Protein AF-A0AAN7K5N4-F1 (afdb_monomer_lite)

Foldseek 3Di:
DVVVVVVCVVVVVVVVVCVVPPDDDPDDLVPLCVLVVVVVVLVVVLVVLV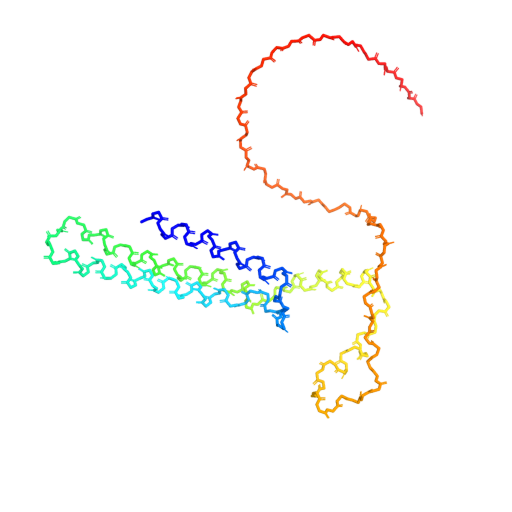VVVVVVVVVPPVVCVVVSVVVNVVSVVVNVVCCVPPVCVSPPDDVVVVVVVVVVVCVVCVPDPVVVVVVQPPPDPVPPPPPDDPPPDPPPPPDDDPDDDDPDPDDDDDDDDDDDDDDDDDDDDDDDDDD

InterPro domains:
  IPR003864 CSC1/OSCA1-like, 7TM region [PF02714] (18-56)
  IPR045122 Calcium permeable stress-gated cation channel 1-like [PTHR13018] (18-133)

Secondary structure (DSSP, 8-state):
-HHHHHHHHHHHHHHHHHHHHT---S---TTTTHHHHHHHHHHHHHHHHHHHHHHHHTTT-TTSHHHHHHHHHHHHHHHHHHHHHHHHHHHS--HHHHHHHHHHHHHH-TT--HHHHHHHTTS-GGG--TT------------------------------------------------

Organism: NCBI:txid236973

Sequence (179 aa):
MLLSRTFYDSCSFLLILQIINVYNQEYESAAAFWPDVHARIITALIVSQLLLMGLLSTKEAAQSTPLLITLPILTIWFHLFCKGRYEPAFRRYPLQEAAMKDTLERAREPNLNMKGFLQSAYIHPAFKDEGESEDPAPEESEKSPDLVPTKRHTWKTTPLNSKHSSSFSSSKPLVSQGR

pLDDT: mean 72.47, std 20.83, range [28.16, 94.25]

Radius of gyration: 28.9 Å; chains: 1; bounding box: 61×73×61 Å

Structure (mmCIF, N/CA/C/O backbone):
data_AF-A0AAN7K5N4-F1
#
_entry.id   AF-A0AAN7K5N4-F1
#
loop_
_atom_site.group_PDB
_atom_site.id
_atom_site.type_symbol
_atom_site.label_atom_id
_atom_site.label_alt_id
_atom_site.label_comp_id
_atom_site.label_asym_id
_atom_site.label_entity_id
_atom_site.label_seq_id
_atom_site.pdbx_PDB_ins_code
_atom_site.Cartn_x
_atom_site.Cartn_y
_atom_site.Cartn_z
_atom_site.occupancy
_atom_site.B_iso_or_equiv
_atom_site.auth_seq_id
_atom_site.auth_comp_id
_atom_site.auth_asym_id
_atom_site.auth_atom_id
_atom_site.pdbx_PDB_model_num
ATOM 1 N N . MET A 1 1 ? 4.234 -0.516 29.913 1.00 72.94 1 MET A N 1
ATOM 2 C CA . MET A 1 1 ? 4.451 0.554 28.910 1.00 72.94 1 MET A CA 1
ATOM 3 C C . MET A 1 1 ? 5.932 0.778 28.597 1.00 72.94 1 MET A C 1
ATOM 5 O O . MET A 1 1 ? 6.277 0.832 27.427 1.00 72.94 1 MET A O 1
ATOM 9 N N . LEU A 1 2 ? 6.822 0.855 29.599 1.00 83.75 2 LEU A N 1
ATOM 10 C CA . LEU A 1 2 ? 8.272 0.973 29.357 1.00 83.75 2 LEU A CA 1
ATOM 11 C C . LEU A 1 2 ? 8.863 -0.276 28.683 1.00 83.75 2 LEU A C 1
ATOM 13 O O . LEU A 1 2 ? 9.592 -0.147 27.712 1.00 83.75 2 LEU A O 1
ATOM 17 N N . LEU A 1 3 ? 8.451 -1.467 29.127 1.00 89.56 3 LEU A N 1
ATOM 18 C CA . LEU A 1 3 ? 8.984 -2.746 28.643 1.00 89.56 3 LEU A CA 1
ATOM 19 C C . LEU A 1 3 ? 8.676 -3.020 27.159 1.00 89.56 3 LEU A C 1
ATOM 21 O O . LEU A 1 3 ? 9.522 -3.518 26.428 1.00 89.56 3 LEU A O 1
ATOM 25 N N . SER A 1 4 ? 7.483 -2.634 26.691 1.00 88.50 4 SER A N 1
ATOM 26 C CA . SER A 1 4 ? 7.126 -2.721 25.272 1.00 88.50 4 SER A CA 1
ATOM 27 C C . SER A 1 4 ? 7.946 -1.746 24.434 1.00 88.50 4 SER A C 1
ATOM 29 O O . SER A 1 4 ? 8.432 -2.113 23.373 1.00 88.50 4 SER A O 1
ATOM 31 N N . ARG A 1 5 ? 8.138 -0.513 24.917 1.00 90.62 5 ARG A N 1
ATOM 32 C CA . ARG A 1 5 ? 8.886 0.512 24.185 1.00 90.62 5 ARG A CA 1
ATOM 33 C C . ARG A 1 5 ? 10.359 0.134 24.031 1.00 90.62 5 ARG A C 1
ATOM 35 O O . ARG A 1 5 ? 10.858 0.139 22.916 1.00 90.62 5 ARG A O 1
ATOM 42 N N . THR A 1 6 ? 11.005 -0.294 25.115 1.00 92.88 6 THR A N 1
ATOM 43 C CA . THR A 1 6 ? 12.397 -0.761 25.065 1.00 92.88 6 THR A CA 1
ATOM 44 C C . THR A 1 6 ? 12.555 -1.979 24.162 1.00 92.88 6 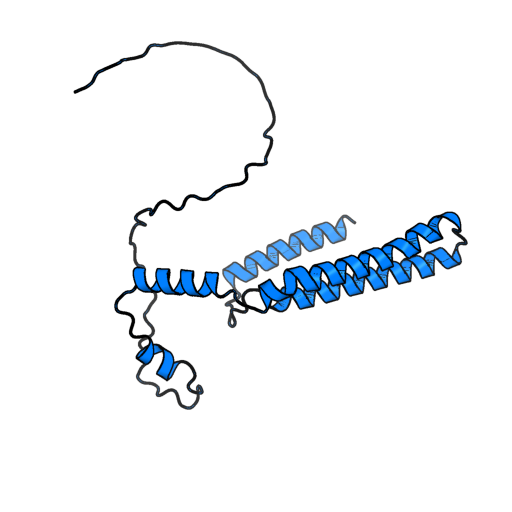THR A C 1
ATOM 46 O O . THR A 1 6 ? 13.529 -2.062 23.428 1.00 92.88 6 THR A O 1
ATOM 49 N N . PHE A 1 7 ? 11.585 -2.900 24.163 1.00 93.75 7 PHE A N 1
ATOM 50 C CA . PHE A 1 7 ? 11.617 -4.066 23.281 1.00 93.75 7 PHE A CA 1
ATOM 51 C C . PHE A 1 7 ? 11.555 -3.680 21.795 1.00 93.75 7 PHE A C 1
ATOM 53 O O . PHE A 1 7 ? 12.360 -4.177 21.011 1.00 93.75 7 PHE A O 1
ATOM 60 N N . TYR A 1 8 ? 10.649 -2.776 21.405 1.00 92.56 8 TYR A N 1
ATOM 61 C CA . TYR A 1 8 ? 10.569 -2.302 20.018 1.00 92.56 8 TYR A CA 1
ATOM 62 C C . TYR A 1 8 ? 11.814 -1.524 19.598 1.00 92.56 8 TYR A C 1
ATOM 64 O O . TYR A 1 8 ? 12.297 -1.733 18.489 1.00 92.56 8 TYR A O 1
ATOM 72 N N . ASP A 1 9 ? 12.356 -0.680 20.478 1.00 91.38 9 ASP A N 1
ATOM 73 C CA . ASP A 1 9 ? 13.570 0.088 20.189 1.00 91.38 9 ASP A CA 1
ATOM 74 C C . ASP A 1 9 ? 14.768 -0.854 19.966 1.00 91.38 9 ASP A C 1
ATOM 76 O O . ASP A 1 9 ? 15.491 -0.722 18.976 1.00 91.38 9 ASP A O 1
ATOM 80 N N . SER A 1 10 ? 14.935 -1.866 20.826 1.00 92.69 10 SER A N 1
ATOM 81 C CA . SER A 1 10 ? 15.975 -2.887 20.658 1.00 92.69 10 SER A CA 1
ATOM 82 C C . SER A 1 10 ? 15.762 -3.736 19.404 1.00 92.69 10 SER A C 1
ATOM 84 O O . SER A 1 10 ? 16.704 -3.950 18.647 1.00 92.69 10 SER A O 1
ATOM 86 N N . CYS A 1 11 ? 14.537 -4.202 19.147 1.00 93.00 11 CYS A N 1
ATOM 87 C CA . CYS A 1 11 ? 14.228 -5.018 17.973 1.00 93.00 11 CYS A CA 1
ATOM 88 C C . CYS A 1 11 ? 14.450 -4.237 16.670 1.00 93.00 11 CYS A C 1
ATOM 90 O O . CYS A 1 11 ? 15.097 -4.747 15.763 1.00 93.00 11 CYS A O 1
ATOM 92 N N . SER A 1 12 ? 13.993 -2.984 16.604 1.00 92.56 12 SER A N 1
ATOM 93 C CA . SER A 1 12 ? 14.206 -2.095 15.459 1.00 92.56 12 SER A CA 1
ATOM 94 C C . SER A 1 12 ? 15.694 -1.924 15.152 1.00 92.56 12 SER A C 1
ATOM 96 O O . SER A 1 12 ? 16.118 -2.107 14.012 1.00 92.56 12 SER A O 1
ATOM 98 N N . PHE A 1 13 ? 16.509 -1.664 16.179 1.00 93.75 13 PHE A N 1
ATOM 99 C CA . PHE A 1 13 ? 17.956 -1.541 16.020 1.00 93.75 13 PHE A CA 1
ATOM 100 C C . PHE A 1 13 ? 18.594 -2.829 15.482 1.00 93.75 13 PHE A C 1
ATOM 102 O O . PHE A 1 13 ? 19.356 -2.780 14.517 1.00 93.75 13 PHE A O 1
ATOM 109 N N . LEU A 1 14 ? 18.247 -3.986 16.056 1.00 94.25 14 LEU A N 1
ATOM 110 C CA . LEU A 1 14 ? 18.764 -5.278 15.596 1.00 94.25 14 LEU A CA 1
ATOM 111 C C . LEU A 1 14 ? 18.356 -5.581 14.149 1.00 94.25 14 LEU A C 1
ATOM 113 O O . LEU A 1 14 ? 19.193 -6.020 13.363 1.00 94.25 14 LEU A O 1
ATOM 117 N N . LEU A 1 15 ? 17.102 -5.307 13.779 1.00 92.31 15 LEU A N 1
ATOM 118 C CA . LEU A 1 15 ? 16.608 -5.520 12.419 1.00 92.31 15 LEU A CA 1
ATOM 119 C C . LEU A 1 15 ? 17.355 -4.651 11.406 1.00 92.31 15 LEU A C 1
ATOM 121 O O . LEU A 1 15 ? 17.751 -5.155 10.362 1.00 92.31 15 LEU A O 1
ATOM 125 N N . ILE A 1 16 ? 17.601 -3.376 11.718 1.00 93.50 16 ILE A N 1
ATOM 126 C CA . ILE A 1 16 ? 18.349 -2.477 10.827 1.00 93.50 16 ILE A CA 1
ATOM 127 C C . ILE A 1 16 ? 19.780 -2.987 10.620 1.00 93.50 16 ILE A C 1
ATOM 129 O O . ILE A 1 16 ? 20.249 -3.039 9.484 1.00 93.50 16 ILE A O 1
ATOM 133 N N . LEU A 1 17 ? 20.459 -3.415 11.689 1.00 93.94 17 LEU A N 1
ATOM 134 C CA . LEU A 1 17 ? 21.806 -3.982 11.574 1.00 93.94 17 LEU A CA 1
ATOM 135 C C . LEU A 1 17 ? 21.820 -5.268 10.740 1.00 93.94 17 LEU A C 1
ATOM 137 O O . LEU A 1 17 ? 22.718 -5.470 9.926 1.00 93.94 17 LEU A O 1
ATOM 141 N N . GLN A 1 18 ? 20.813 -6.121 10.919 1.00 91.94 18 GLN A N 1
ATOM 142 C CA . GLN A 1 18 ? 20.678 -7.370 10.180 1.00 91.94 18 GLN A CA 1
ATOM 143 C C . GLN A 1 18 ? 20.395 -7.130 8.688 1.00 91.94 18 GLN A C 1
ATOM 145 O O . GLN A 1 18 ? 20.963 -7.827 7.848 1.00 91.94 18 GLN A O 1
ATOM 150 N N . ILE A 1 19 ? 19.567 -6.135 8.359 1.00 90.62 19 ILE A N 1
ATOM 151 C CA . ILE A 1 19 ? 19.267 -5.735 6.976 1.00 90.62 19 ILE A CA 1
ATOM 152 C C . ILE A 1 19 ? 20.518 -5.195 6.275 1.00 90.62 19 ILE A C 1
ATOM 154 O O . ILE A 1 19 ? 20.735 -5.506 5.114 1.00 90.62 19 ILE A O 1
ATOM 158 N N . ILE A 1 20 ? 21.352 -4.416 6.969 1.00 89.94 20 ILE A N 1
ATOM 159 C CA . ILE A 1 20 ? 22.558 -3.826 6.366 1.00 89.94 20 ILE A CA 1
ATOM 160 C C . ILE A 1 20 ? 23.673 -4.863 6.193 1.00 89.94 20 ILE A C 1
ATOM 162 O O . ILE A 1 20 ? 24.377 -4.835 5.189 1.00 89.94 20 ILE A O 1
ATOM 166 N N . ASN A 1 21 ? 23.874 -5.744 7.176 1.00 89.31 21 ASN A N 1
ATOM 167 C CA . ASN A 1 21 ? 25.075 -6.580 7.224 1.00 89.31 21 ASN A CA 1
ATOM 168 C C . ASN A 1 21 ? 24.877 -8.011 6.703 1.00 89.31 21 ASN A C 1
ATOM 170 O O . ASN A 1 21 ? 25.843 -8.639 6.285 1.00 89.31 21 ASN A O 1
ATOM 174 N N . VAL A 1 22 ? 23.666 -8.569 6.798 1.00 88.81 22 VAL A N 1
ATOM 175 C CA . VAL A 1 22 ? 23.460 -10.022 6.637 1.00 88.81 22 VAL A CA 1
ATOM 176 C C . VAL A 1 22 ? 22.414 -10.361 5.583 1.00 88.81 22 VAL A C 1
ATOM 178 O O . VAL A 1 22 ? 22.604 -11.308 4.823 1.00 88.81 22 VAL A O 1
ATOM 181 N N . TYR A 1 23 ? 21.295 -9.640 5.537 1.00 85.06 23 TYR A N 1
ATOM 182 C CA . TYR A 1 23 ? 20.195 -9.998 4.645 1.00 85.06 23 TYR A CA 1
ATOM 183 C C . TYR A 1 23 ? 20.418 -9.461 3.235 1.00 85.06 23 TYR A C 1
ATOM 185 O O . TYR A 1 23 ? 20.282 -8.266 2.990 1.00 85.06 23 TYR A O 1
ATOM 193 N N . ASN A 1 24 ? 20.692 -10.367 2.297 1.00 83.88 24 ASN A N 1
ATOM 194 C CA . ASN A 1 24 ? 20.617 -10.056 0.877 1.00 83.88 24 ASN A CA 1
ATOM 195 C C . ASN A 1 24 ? 19.160 -10.173 0.400 1.00 83.88 24 ASN A C 1
ATOM 197 O O . ASN A 1 24 ? 18.474 -11.154 0.697 1.00 83.88 24 ASN A O 1
ATOM 201 N N . GLN A 1 25 ? 18.662 -9.156 -0.297 1.00 80.75 25 GLN A N 1
ATOM 202 C CA . GLN A 1 25 ? 17.269 -9.089 -0.720 1.00 80.75 25 GLN A CA 1
ATOM 203 C C . GLN A 1 25 ? 17.091 -9.813 -2.063 1.00 80.75 25 GLN A C 1
ATOM 205 O O . GLN A 1 25 ? 17.395 -9.259 -3.111 1.00 80.75 25 GLN A O 1
ATOM 210 N N . GLU A 1 26 ? 16.558 -11.039 -2.039 1.00 80.94 26 GLU A N 1
ATOM 211 C CA . GLU A 1 26 ? 16.342 -11.844 -3.260 1.00 80.94 26 GLU A CA 1
ATOM 212 C C . GLU A 1 26 ? 15.252 -11.279 -4.185 1.00 80.94 26 GLU A C 1
ATOM 214 O O . GLU A 1 26 ? 15.290 -11.480 -5.396 1.00 80.94 26 GLU A O 1
ATOM 219 N N . TYR A 1 27 ? 14.275 -10.560 -3.620 1.00 78.44 27 TYR A N 1
ATOM 220 C CA . TYR A 1 27 ? 13.148 -10.003 -4.366 1.00 78.44 27 TYR A CA 1
ATOM 221 C C . TYR A 1 27 ? 12.957 -8.521 -4.061 1.00 78.44 27 TYR A C 1
ATOM 223 O O . TYR A 1 27 ? 12.634 -8.119 -2.937 1.00 78.44 27 TYR A O 1
ATOM 231 N N . GLU A 1 28 ? 13.068 -7.683 -5.086 1.00 79.12 28 GLU A N 1
ATOM 232 C CA . GLU A 1 28 ? 12.735 -6.267 -4.995 1.00 79.12 28 GLU A CA 1
ATOM 233 C C . GLU A 1 28 ? 11.245 -6.048 -5.277 1.00 79.12 28 GLU A C 1
ATOM 235 O O . GLU A 1 28 ? 10.806 -5.892 -6.409 1.00 79.12 28 GLU A O 1
ATOM 240 N N . SER A 1 29 ? 10.429 -6.065 -4.219 1.00 80.00 29 SER A N 1
ATOM 241 C CA . SER A 1 29 ? 8.974 -5.863 -4.335 1.00 80.00 29 SER A CA 1
ATOM 242 C C . SER A 1 29 ? 8.533 -4.398 -4.196 1.00 80.00 29 SER A C 1
ATOM 244 O O . SER A 1 29 ? 7.333 -4.145 -4.121 1.00 80.00 29 SER A O 1
ATOM 246 N N . ALA A 1 30 ? 9.465 -3.439 -4.076 1.00 83.12 30 ALA A N 1
ATOM 247 C CA . ALA A 1 30 ? 9.194 -1.999 -3.923 1.00 83.12 30 ALA A CA 1
ATOM 248 C C . ALA A 1 30 ? 8.069 -1.655 -2.910 1.00 83.12 30 ALA A C 1
ATOM 250 O O . ALA A 1 30 ? 7.225 -0.795 -3.152 1.00 83.12 30 ALA A O 1
ATOM 251 N N . ALA A 1 31 ? 8.031 -2.363 -1.771 1.00 83.69 31 ALA A N 1
ATOM 252 C CA . ALA A 1 31 ? 7.003 -2.235 -0.728 1.00 83.69 31 ALA A CA 1
ATOM 253 C C . ALA A 1 31 ? 5.543 -2.474 -1.188 1.00 83.69 31 ALA A C 1
ATOM 255 O O . ALA A 1 31 ? 4.601 -2.037 -0.524 1.00 83.69 31 ALA A O 1
ATOM 256 N N . ALA A 1 32 ? 5.319 -3.237 -2.264 1.00 82.81 32 ALA A N 1
ATOM 257 C CA . ALA A 1 32 ? 3.982 -3.564 -2.776 1.00 82.81 32 ALA A CA 1
ATOM 258 C C . ALA A 1 32 ? 3.074 -4.316 -1.774 1.00 82.81 32 ALA A C 1
ATOM 260 O O . ALA A 1 32 ? 1.857 -4.352 -1.949 1.00 82.81 32 ALA A O 1
ATOM 261 N N . PHE A 1 33 ? 3.634 -4.884 -0.700 1.00 84.62 33 PHE A N 1
ATOM 262 C CA . PHE A 1 33 ? 2.890 -5.537 0.387 1.00 84.62 33 PHE A CA 1
ATOM 263 C C . PHE A 1 33 ? 2.272 -4.555 1.401 1.00 84.62 33 PHE A C 1
ATOM 265 O O . PHE A 1 33 ? 1.458 -4.953 2.237 1.00 84.62 33 PHE A O 1
ATOM 272 N N . TRP A 1 34 ? 2.634 -3.271 1.350 1.00 84.38 34 TRP A N 1
ATOM 273 C CA . TRP A 1 34 ? 2.141 -2.241 2.266 1.00 84.38 34 TRP A CA 1
ATOM 274 C C . TRP A 1 34 ? 0.606 -2.145 2.389 1.00 84.38 34 TRP A C 1
ATOM 276 O O . TRP A 1 34 ? 0.116 -2.097 3.522 1.00 84.38 34 TRP A O 1
ATOM 286 N N . PRO A 1 35 ? -0.190 -2.147 1.295 1.00 87.38 35 PRO A N 1
ATOM 287 C CA . PRO A 1 35 ? -1.650 -2.103 1.401 1.00 87.38 35 PRO A CA 1
ATOM 288 C C . PRO A 1 35 ? -2.241 -3.288 2.176 1.00 87.38 35 PRO A C 1
ATOM 290 O O . PRO A 1 35 ? -3.227 -3.104 2.892 1.00 87.38 35 PRO A O 1
ATOM 293 N N . ASP A 1 36 ? -1.635 -4.475 2.082 1.00 86.50 36 ASP A N 1
ATOM 294 C CA . ASP A 1 36 ? -2.089 -5.657 2.821 1.00 86.50 36 ASP A CA 1
ATOM 295 C C . ASP A 1 36 ? -1.803 -5.517 4.324 1.00 86.50 36 ASP A C 1
ATOM 297 O O . ASP A 1 36 ? -2.695 -5.686 5.157 1.00 86.50 36 ASP A O 1
ATOM 301 N N . VAL A 1 37 ? -0.586 -5.094 4.684 1.00 90.38 37 VAL A N 1
ATOM 302 C CA . VAL A 1 37 ? -0.214 -4.830 6.085 1.00 90.38 37 VAL A CA 1
ATOM 303 C C . VAL A 1 37 ? -1.114 -3.755 6.698 1.00 90.38 37 VAL A C 1
ATOM 305 O O . VAL A 1 37 ? -1.638 -3.935 7.800 1.00 90.38 37 VAL A O 1
ATOM 308 N N . HIS A 1 38 ? -1.359 -2.664 5.971 1.00 88.62 38 HIS A N 1
ATOM 309 C CA . HIS A 1 38 ? -2.248 -1.599 6.422 1.00 88.62 38 HIS A CA 1
ATOM 310 C C . HIS A 1 38 ? -3.677 -2.113 6.666 1.00 88.62 38 HIS A C 1
ATOM 312 O O . HIS A 1 38 ? -4.274 -1.809 7.699 1.00 88.62 38 HIS A O 1
ATOM 318 N N . ALA A 1 39 ? -4.224 -2.935 5.765 1.00 87.38 39 ALA A N 1
ATOM 319 C CA . ALA A 1 39 ? -5.553 -3.520 5.941 1.00 87.38 39 ALA A CA 1
ATOM 320 C C . ALA A 1 39 ? -5.646 -4.394 7.205 1.00 87.38 39 ALA A C 1
ATOM 322 O O . ALA A 1 39 ? -6.629 -4.301 7.950 1.00 87.38 39 ALA A O 1
ATOM 323 N N . ARG A 1 40 ? -4.607 -5.186 7.500 1.00 92.12 40 ARG A N 1
ATOM 324 C CA . ARG A 1 40 ? -4.537 -6.001 8.725 1.00 92.12 40 ARG A CA 1
ATOM 325 C C . ARG A 1 40 ? -4.515 -5.138 9.989 1.00 92.12 40 ARG A C 1
ATOM 327 O O . ARG A 1 40 ? -5.256 -5.428 10.926 1.00 92.12 40 ARG A O 1
ATOM 334 N N . ILE A 1 41 ? -3.735 -4.053 10.002 1.00 91.56 41 ILE A N 1
ATOM 335 C CA . ILE A 1 41 ? -3.661 -3.119 11.143 1.00 91.56 41 ILE A CA 1
ATOM 336 C C . ILE A 1 41 ? -5.021 -2.461 11.401 1.00 91.56 41 ILE A C 1
ATOM 338 O O . ILE A 1 41 ? -5.479 -2.415 12.543 1.00 91.56 41 ILE A O 1
ATOM 342 N N . ILE A 1 42 ? -5.699 -1.989 10.352 1.00 89.81 42 ILE A N 1
ATOM 343 C CA . ILE A 1 42 ? -7.029 -1.380 10.489 1.00 89.81 42 ILE A CA 1
ATOM 344 C C . ILE A 1 42 ? -8.061 -2.400 10.983 1.00 89.81 42 ILE A C 1
ATOM 346 O O . ILE A 1 42 ? -8.877 -2.081 11.846 1.00 89.81 42 ILE A O 1
ATOM 350 N N . THR A 1 43 ? -7.990 -3.642 10.505 1.00 89.06 43 THR A N 1
ATOM 351 C CA . THR A 1 43 ? -8.855 -4.725 10.992 1.00 89.06 43 THR A CA 1
ATOM 352 C C . THR A 1 43 ? -8.623 -4.987 12.483 1.00 89.06 43 THR A C 1
ATOM 354 O O . THR A 1 43 ? -9.584 -5.062 13.246 1.00 89.06 43 THR A O 1
ATOM 357 N N . ALA A 1 44 ? -7.364 -5.043 12.930 1.00 91.88 44 ALA A N 1
ATOM 358 C CA . ALA A 1 44 ? -7.028 -5.192 14.347 1.00 91.88 44 ALA A CA 1
ATOM 359 C C . ALA A 1 44 ? -7.533 -4.010 15.198 1.00 91.88 44 ALA A C 1
ATOM 361 O O . ALA A 1 44 ? -8.032 -4.214 16.305 1.00 91.88 44 ALA A O 1
ATOM 362 N N . LEU A 1 45 ? -7.472 -2.785 14.667 1.00 91.06 45 LEU A N 1
ATOM 363 C CA . LEU A 1 45 ? -8.050 -1.588 15.289 1.00 91.06 45 LEU A CA 1
ATOM 364 C C . LEU A 1 45 ? -9.568 -1.706 15.463 1.00 91.06 45 LEU A C 1
ATOM 366 O O . LEU A 1 45 ? -10.069 -1.432 16.552 1.00 91.06 45 LEU A O 1
ATOM 370 N N . ILE A 1 46 ? -10.291 -2.143 14.428 1.00 89.19 46 ILE A N 1
ATOM 371 C CA . ILE A 1 46 ? -11.746 -2.352 14.492 1.00 89.19 46 ILE A CA 1
ATOM 372 C C . ILE A 1 46 ? -12.078 -3.423 15.537 1.00 89.19 46 ILE A C 1
ATOM 374 O O . ILE A 1 46 ? -12.928 -3.198 16.397 1.00 89.19 46 ILE A O 1
ATOM 378 N N . VAL A 1 47 ? -11.368 -4.556 15.527 1.00 91.31 47 VAL A N 1
ATOM 379 C CA . VAL A 1 47 ? -11.551 -5.624 16.524 1.00 91.31 47 VAL A CA 1
ATOM 380 C C . VAL A 1 47 ? -11.298 -5.099 17.938 1.00 91.31 47 VAL A C 1
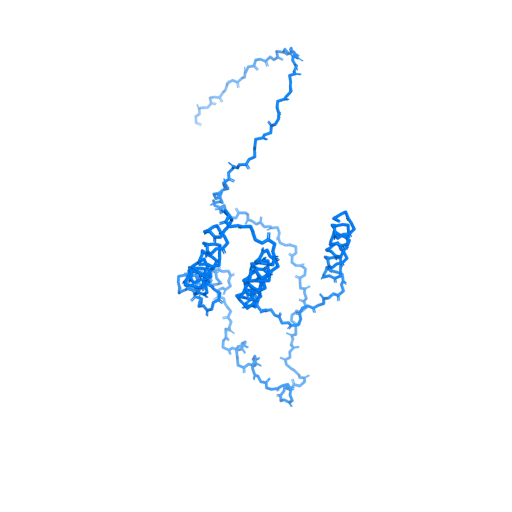ATOM 382 O O . VAL A 1 47 ? -12.110 -5.349 18.824 1.00 91.31 47 VAL A O 1
ATOM 385 N N . SER A 1 48 ? -10.237 -4.317 18.156 1.00 90.69 48 SER A N 1
ATOM 386 C CA . SER A 1 48 ? -9.949 -3.714 19.464 1.00 90.69 48 SER A CA 1
ATOM 387 C C . SER A 1 48 ? -11.057 -2.768 19.932 1.00 90.69 48 SER A C 1
ATOM 389 O O . SER A 1 48 ? -11.353 -2.732 21.125 1.00 90.69 48 SER A O 1
ATOM 391 N N . GLN A 1 49 ? -11.664 -1.998 19.025 1.00 90.50 49 GLN A N 1
ATOM 392 C CA . GLN A 1 49 ? -12.767 -1.091 19.354 1.00 90.50 49 GLN A CA 1
ATOM 393 C C . GLN A 1 49 ? -14.045 -1.862 19.702 1.00 90.50 49 GLN A C 1
ATOM 395 O O . GLN A 1 49 ? -14.708 -1.522 20.682 1.00 90.50 49 GLN A O 1
ATOM 400 N N . LEU A 1 50 ? -14.352 -2.937 18.967 1.00 86.81 50 LEU A N 1
ATOM 401 C CA . LEU A 1 50 ? -15.473 -3.830 19.280 1.00 86.81 50 LEU A CA 1
ATOM 402 C C . LEU A 1 50 ? -15.276 -4.534 20.627 1.00 86.81 50 LEU A C 1
ATOM 404 O O . LEU A 1 50 ? -16.208 -4.608 21.426 1.00 86.81 50 LEU A O 1
ATOM 408 N N . LEU A 1 51 ? -14.057 -4.999 20.909 1.00 89.69 51 LEU A N 1
ATOM 409 C CA . LEU A 1 51 ? -13.725 -5.645 22.178 1.00 89.69 51 LEU A CA 1
ATOM 410 C C . LEU A 1 51 ? -13.856 -4.666 23.352 1.00 89.69 51 LEU A C 1
ATOM 412 O O . LEU A 1 51 ? -14.403 -5.018 24.395 1.00 89.69 51 LEU A O 1
ATOM 416 N N . LEU A 1 52 ? -13.396 -3.424 23.167 1.00 86.75 52 LEU A N 1
ATOM 417 C CA . LEU A 1 52 ? -13.533 -2.358 24.158 1.00 86.75 52 LEU A CA 1
ATOM 418 C C . LEU A 1 52 ? -15.005 -2.007 24.409 1.00 86.75 52 LEU A C 1
ATOM 420 O O . LEU A 1 52 ? -15.400 -1.849 25.564 1.00 86.75 52 LEU A O 1
ATOM 424 N N . MET A 1 53 ? -15.820 -1.928 23.352 1.00 85.25 53 MET A N 1
ATOM 425 C CA . MET A 1 53 ? -17.266 -1.727 23.474 1.00 85.25 53 MET A CA 1
ATOM 426 C C . MET A 1 53 ? -17.912 -2.875 24.258 1.00 85.25 53 MET A C 1
ATOM 428 O O . MET A 1 53 ? -18.682 -2.619 25.182 1.00 85.25 53 MET A O 1
ATOM 432 N N . GLY A 1 54 ? -17.547 -4.125 23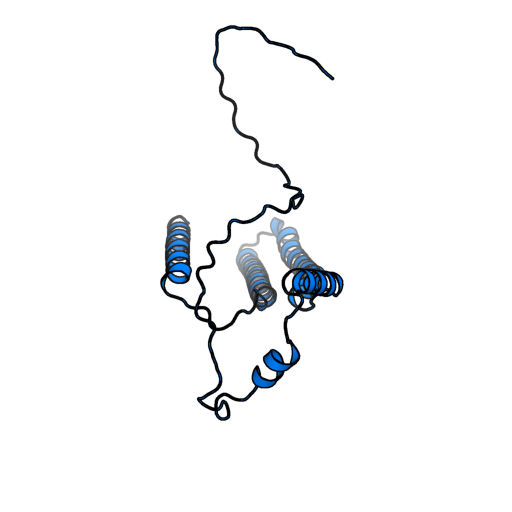.952 1.00 85.62 54 GLY A N 1
ATOM 433 C CA . GLY A 1 54 ? -18.014 -5.304 24.683 1.00 85.62 54 GLY A CA 1
ATOM 434 C C . GLY A 1 54 ? -17.631 -5.268 26.164 1.00 85.62 54 GLY A C 1
ATOM 435 O O . GLY A 1 54 ? -18.473 -5.517 27.024 1.00 85.62 54 GLY A O 1
ATOM 436 N N . LEU A 1 55 ? -16.394 -4.876 26.480 1.00 86.88 55 LEU A N 1
ATOM 437 C CA . LEU A 1 55 ? -15.908 -4.800 27.858 1.00 86.88 55 LEU A CA 1
ATOM 438 C C . LEU A 1 55 ? -16.607 -3.683 28.651 1.00 86.88 55 LEU A C 1
ATOM 440 O O . LEU A 1 55 ? -17.032 -3.911 29.781 1.00 86.88 55 LEU A O 1
ATOM 444 N N . LEU A 1 56 ? -16.799 -2.498 28.063 1.00 83.94 56 LEU A N 1
ATOM 445 C CA . LEU A 1 56 ? -17.471 -1.369 28.724 1.00 83.94 56 LEU A CA 1
ATOM 446 C C . LEU A 1 56 ? -18.992 -1.544 28.833 1.00 83.94 56 LEU A C 1
ATOM 448 O O . LEU A 1 56 ? -19.587 -1.031 29.783 1.00 83.94 56 LEU A O 1
ATOM 452 N N . SER A 1 57 ? -19.611 -2.306 27.926 1.00 81.19 57 SER A N 1
ATOM 453 C CA . SER A 1 57 ? -21.040 -2.642 27.994 1.00 81.19 57 SER A CA 1
ATOM 454 C C . SER A 1 57 ? -21.402 -3.411 29.266 1.00 81.19 57 SER A C 1
ATOM 456 O O . SER A 1 57 ? -22.531 -3.304 29.731 1.00 81.19 57 SER A O 1
ATOM 458 N N . THR A 1 58 ? -20.460 -4.152 29.858 1.00 82.00 58 THR A N 1
ATOM 459 C CA . THR A 1 58 ? -20.696 -4.884 31.116 1.00 82.00 58 THR A CA 1
ATOM 460 C C . THR A 1 58 ? -20.684 -3.988 32.359 1.00 82.00 58 THR A C 1
ATOM 462 O O . THR A 1 58 ? -21.115 -4.419 33.424 1.00 82.00 58 THR A O 1
ATOM 465 N N . LYS A 1 59 ? -20.206 -2.741 32.240 1.00 77.38 59 LYS A N 1
ATOM 466 C CA . LYS A 1 59 ? -20.035 -1.802 33.360 1.00 77.38 59 LYS A CA 1
ATOM 467 C C . LYS A 1 59 ? -21.040 -0.633 33.347 1.00 77.38 59 LYS A C 1
ATOM 469 O O . LYS A 1 59 ? -20.827 0.349 34.049 1.00 77.38 59 LYS A O 1
ATOM 474 N N . GLU A 1 60 ? -22.096 -0.715 32.534 1.00 66.69 60 GLU A N 1
ATOM 475 C CA . GLU A 1 60 ? -23.168 0.296 32.403 1.00 66.69 60 GLU A CA 1
ATOM 476 C C . GLU A 1 60 ? -22.682 1.756 32.257 1.00 66.69 60 GLU A C 1
ATOM 478 O O . GLU A 1 60 ? -23.218 2.699 32.839 1.00 66.69 60 GLU A O 1
ATOM 483 N N . ALA A 1 61 ? -21.655 1.983 31.435 1.00 66.06 61 ALA A N 1
ATOM 484 C CA . ALA A 1 61 ? -21.165 3.328 31.127 1.00 66.06 61 ALA A CA 1
ATOM 485 C C . ALA A 1 61 ? -22.014 4.010 30.028 1.00 66.06 61 ALA A C 1
ATOM 487 O O . ALA A 1 61 ? -21.551 4.228 28.907 1.00 66.06 61 ALA A O 1
ATOM 488 N N . ALA A 1 62 ? -23.263 4.369 30.350 1.00 64.06 62 ALA A N 1
ATOM 489 C CA . ALA A 1 62 ? -24.260 4.885 29.395 1.00 64.06 62 ALA A CA 1
ATOM 490 C C . ALA A 1 62 ? -23.875 6.207 28.688 1.00 64.06 62 ALA A C 1
ATOM 492 O O . ALA A 1 62 ? -24.373 6.504 27.601 1.00 64.06 62 ALA A O 1
ATOM 493 N N . GLN A 1 63 ? -22.969 6.998 29.272 1.00 71.00 63 GLN A N 1
ATOM 494 C CA . GLN A 1 63 ? -22.537 8.286 28.710 1.00 71.00 63 GLN A CA 1
ATOM 495 C C . GLN A 1 63 ? -21.526 8.143 27.555 1.00 71.00 63 GLN A C 1
ATOM 497 O O . GLN A 1 63 ? -21.379 9.059 26.750 1.00 71.00 63 GLN A O 1
ATOM 502 N N . SER A 1 64 ? -20.832 7.005 27.438 1.00 71.81 64 SER A N 1
ATOM 503 C CA . SER A 1 64 ? -19.758 6.808 26.444 1.00 71.81 64 SER A CA 1
ATOM 504 C C . SER A 1 64 ? -20.220 6.110 25.159 1.00 71.81 64 SER A C 1
ATOM 506 O O . SER A 1 64 ? -19.465 6.027 24.190 1.00 71.81 64 SER A O 1
ATOM 508 N N . THR A 1 65 ? -21.467 5.645 25.125 1.00 77.56 65 THR A N 1
ATOM 509 C CA . THR A 1 65 ? -22.096 4.914 24.016 1.00 77.56 65 THR A CA 1
ATOM 510 C C . THR A 1 65 ? -22.037 5.628 22.654 1.00 77.56 65 THR A C 1
ATOM 512 O O . THR A 1 65 ? -21.633 4.986 21.683 1.00 77.56 65 THR A O 1
ATOM 515 N N . PRO A 1 66 ? -22.356 6.938 22.525 1.00 80.75 66 PRO A N 1
ATOM 516 C CA . PRO A 1 66 ? -22.286 7.603 21.221 1.00 80.75 66 PRO A CA 1
ATOM 517 C C . PRO A 1 66 ? -20.844 7.742 20.719 1.00 80.75 66 PRO A C 1
ATOM 519 O O . PRO A 1 66 ? -20.589 7.635 19.521 1.00 80.75 66 PRO A O 1
ATOM 522 N N . LEU A 1 67 ? -19.879 7.923 21.622 1.00 81.88 67 LEU A N 1
ATOM 523 C CA . LEU A 1 67 ? -18.467 8.020 21.260 1.00 81.88 67 LEU A CA 1
ATOM 524 C C . LEU A 1 67 ? -17.948 6.650 20.787 1.00 81.88 67 LEU A C 1
ATOM 526 O O . LEU A 1 67 ? -17.337 6.563 19.725 1.00 81.88 67 LEU A O 1
ATOM 530 N N . LEU A 1 68 ? -18.291 5.573 21.503 1.00 81.38 68 LEU A N 1
ATOM 531 C CA . LEU A 1 68 ? -17.936 4.195 21.141 1.00 81.38 68 LEU A CA 1
ATOM 532 C C . LEU A 1 68 ? -18.530 3.728 19.811 1.00 81.38 68 LEU A C 1
ATOM 534 O O . LEU A 1 68 ? -17.866 2.963 19.123 1.00 81.38 68 LEU A O 1
ATOM 538 N N . ILE A 1 69 ? -19.733 4.178 19.435 1.00 82.62 69 ILE A N 1
ATOM 539 C CA . ILE A 1 69 ? -20.335 3.839 18.133 1.00 82.62 69 ILE A CA 1
ATOM 540 C C . ILE A 1 69 ? -19.722 4.659 16.990 1.00 82.62 69 ILE A C 1
ATOM 542 O O . ILE A 1 69 ? -19.596 4.180 15.866 1.00 82.62 69 ILE A O 1
ATOM 546 N N . THR A 1 70 ? -19.308 5.896 17.273 1.00 87.12 70 THR A N 1
ATOM 547 C CA . THR A 1 70 ? -18.753 6.801 16.257 1.00 87.12 70 THR A CA 1
ATOM 548 C C . THR A 1 70 ? -17.345 6.372 15.829 1.00 87.12 70 THR A C 1
ATOM 550 O O . THR A 1 70 ? -17.011 6.470 14.648 1.00 87.12 70 THR A O 1
ATOM 553 N N . LEU A 1 71 ? -16.528 5.845 16.751 1.00 84.81 71 LEU A N 1
ATOM 554 C CA . LEU A 1 71 ? -15.171 5.349 16.465 1.00 84.81 71 LEU A CA 1
ATOM 555 C C . LEU A 1 71 ? -15.091 4.272 15.356 1.00 84.81 71 LEU A C 1
ATOM 557 O O . LEU A 1 71 ? -14.310 4.473 14.417 1.00 84.81 71 LEU A O 1
ATOM 561 N N . PRO A 1 72 ? -15.861 3.164 15.403 1.00 85.06 72 PRO A N 1
ATOM 562 C CA . PRO A 1 72 ? -15.816 2.121 14.381 1.00 85.06 72 PRO A CA 1
ATOM 563 C C . PRO A 1 72 ? -16.322 2.630 13.028 1.00 85.06 72 PRO A C 1
ATOM 565 O O . PRO A 1 72 ? -15.753 2.300 11.990 1.00 85.06 72 PRO A O 1
ATOM 568 N N . ILE A 1 73 ? -17.336 3.502 13.018 1.00 87.62 73 ILE A N 1
ATOM 569 C CA . ILE A 1 73 ? -17.850 4.115 11.782 1.00 87.62 73 ILE A CA 1
ATOM 570 C C . ILE A 1 73 ? -16.770 4.988 11.133 1.00 87.62 73 ILE A C 1
ATOM 572 O O . ILE A 1 73 ? -16.502 4.864 9.935 1.00 87.62 73 ILE A O 1
ATOM 576 N N . LEU A 1 74 ? -16.102 5.832 11.926 1.00 87.56 74 LEU A N 1
ATOM 577 C CA . LEU A 1 74 ? -15.025 6.692 11.442 1.00 87.56 74 LEU A CA 1
ATOM 578 C C . LEU A 1 74 ? -13.824 5.876 10.941 1.00 87.56 74 LEU A C 1
ATOM 580 O O . LEU A 1 74 ? -13.229 6.229 9.924 1.00 87.56 74 LEU A O 1
ATOM 584 N N . THR A 1 75 ? -13.480 4.768 11.605 1.00 89.62 75 THR A N 1
ATOM 585 C CA . THR A 1 75 ? -12.379 3.898 11.154 1.00 89.62 75 THR A CA 1
ATOM 586 C C . THR A 1 75 ? -12.704 3.150 9.867 1.00 89.62 75 THR A C 1
ATOM 588 O O . THR A 1 75 ? -11.828 3.046 9.008 1.00 89.62 75 THR A O 1
ATOM 591 N N . ILE A 1 76 ? -13.942 2.686 9.676 1.00 86.94 76 ILE A N 1
ATOM 592 C CA . ILE A 1 76 ? -14.373 2.078 8.406 1.00 86.94 76 ILE A CA 1
ATOM 593 C C . ILE A 1 76 ? -14.337 3.114 7.277 1.00 86.94 76 ILE A C 1
ATOM 595 O O . ILE A 1 76 ? -13.821 2.833 6.193 1.00 86.94 76 ILE A O 1
ATOM 599 N N . TRP A 1 77 ? -14.821 4.332 7.531 1.00 87.88 77 TRP A N 1
ATOM 600 C CA . TRP A 1 77 ? -14.749 5.420 6.554 1.00 87.88 77 TRP A CA 1
ATOM 601 C C . TRP A 1 77 ? -13.302 5.740 6.168 1.00 87.88 77 TRP A C 1
ATOM 603 O O . TRP A 1 77 ? -12.967 5.826 4.986 1.00 87.88 77 TRP A O 1
ATOM 613 N N . PHE A 1 78 ? -12.422 5.863 7.165 1.00 85.00 78 PHE A N 1
ATOM 614 C CA . PHE A 1 78 ? -10.998 6.098 6.952 1.00 85.00 78 PHE A CA 1
ATOM 615 C C . PHE A 1 78 ? -10.346 4.959 6.160 1.00 85.00 78 PHE A C 1
ATOM 617 O O . PHE A 1 78 ? -9.575 5.221 5.239 1.00 85.00 78 PHE A O 1
ATOM 624 N N . HIS A 1 79 ? -10.705 3.702 6.439 1.00 86.56 79 HIS A N 1
ATOM 625 C CA . HIS A 1 79 ? -10.229 2.552 5.673 1.00 86.56 79 HIS A CA 1
ATOM 626 C C . HIS A 1 79 ? -10.585 2.661 4.187 1.00 86.56 79 HIS A C 1
ATOM 628 O O . HIS A 1 79 ? -9.714 2.504 3.330 1.00 86.56 79 HIS A O 1
ATOM 634 N N . LEU A 1 80 ? -11.852 2.958 3.880 1.00 83.38 80 LEU A N 1
ATOM 635 C CA . LEU A 1 80 ? -12.343 3.098 2.508 1.00 83.38 80 LEU A CA 1
ATOM 636 C C . LEU A 1 80 ? -11.680 4.277 1.788 1.00 83.38 80 LEU A C 1
ATOM 638 O O . LEU A 1 80 ? -11.276 4.144 0.631 1.00 83.38 80 LEU A O 1
ATOM 642 N N . PHE A 1 81 ? -11.502 5.401 2.487 1.00 85.56 81 PHE A N 1
ATOM 643 C CA . PHE A 1 81 ? -10.791 6.564 1.964 1.00 85.56 81 PHE A CA 1
ATOM 644 C C . PHE A 1 81 ? -9.328 6.234 1.641 1.00 85.56 81 PHE A C 1
ATOM 646 O O . PHE A 1 81 ? -8.851 6.512 0.536 1.00 85.56 81 PHE A O 1
ATOM 653 N N . CYS A 1 82 ? -8.625 5.580 2.568 1.00 82.69 82 CYS A N 1
ATOM 654 C CA . CYS A 1 82 ? -7.239 5.176 2.368 1.00 82.69 82 CYS A CA 1
ATOM 655 C C . CYS A 1 82 ? -7.097 4.166 1.226 1.00 82.69 82 CYS A C 1
ATOM 657 O O . CYS A 1 82 ? -6.180 4.282 0.411 1.00 82.69 82 CYS A O 1
ATOM 659 N N . LYS A 1 83 ? -8.023 3.211 1.121 1.00 81.75 83 LYS A N 1
ATOM 660 C CA . LYS A 1 83 ? -8.026 2.226 0.040 1.00 81.75 83 LYS A CA 1
ATOM 661 C C . LYS A 1 83 ? -8.221 2.898 -1.320 1.00 81.75 83 LYS A C 1
ATOM 663 O O . LYS A 1 83 ? -7.393 2.729 -2.207 1.00 81.75 83 LYS A O 1
ATOM 668 N N . GLY A 1 84 ? -9.239 3.746 -1.466 1.00 78.69 84 GLY A N 1
ATOM 669 C CA . GLY A 1 84 ? -9.509 4.437 -2.731 1.00 78.69 84 GLY A CA 1
ATOM 670 C C . GLY A 1 84 ? -8.385 5.380 -3.174 1.00 78.69 84 GLY A C 1
ATOM 671 O O . GLY A 1 84 ? -8.101 5.483 -4.368 1.00 78.69 84 GLY A O 1
ATOM 672 N N . ARG A 1 85 ? -7.720 6.058 -2.228 1.00 82.56 85 ARG A N 1
ATOM 673 C CA . ARG A 1 85 ? -6.723 7.089 -2.549 1.00 82.56 85 ARG A CA 1
ATOM 674 C C . ARG A 1 85 ? -5.299 6.564 -2.719 1.00 82.56 85 ARG A C 1
ATOM 676 O O . ARG A 1 85 ? -4.566 7.131 -3.537 1.00 82.56 85 ARG A O 1
ATOM 683 N N . TYR A 1 86 ? -4.903 5.550 -1.947 1.00 77.12 86 TYR A N 1
ATOM 684 C CA . TYR A 1 86 ? -3.513 5.082 -1.883 1.00 77.12 86 TYR A CA 1
ATOM 685 C C . TYR A 1 86 ? -3.284 3.732 -2.572 1.00 77.12 86 TYR A C 1
ATOM 687 O O . TYR A 1 86 ? -2.206 3.538 -3.122 1.00 77.12 86 TYR A O 1
ATOM 695 N N . GLU A 1 87 ? -4.275 2.834 -2.645 1.00 74.44 87 GLU A N 1
ATOM 696 C CA . GLU A 1 87 ? -4.138 1.572 -3.396 1.00 74.44 87 GLU A CA 1
ATOM 697 C C . GLU A 1 87 ? -3.708 1.761 -4.868 1.00 74.44 87 GLU A C 1
ATOM 699 O O . GLU A 1 87 ? -2.819 1.026 -5.310 1.00 74.44 87 GLU A O 1
ATOM 704 N N . PRO A 1 88 ? -4.235 2.737 -5.646 1.00 73.38 88 PRO A N 1
ATOM 705 C CA . PRO A 1 88 ? -3.809 2.889 -7.035 1.00 73.38 88 PRO A CA 1
ATOM 706 C C . PRO A 1 88 ? -2.338 3.291 -7.176 1.00 73.38 88 PRO A C 1
ATOM 708 O O . PRO A 1 88 ? -1.748 2.952 -8.192 1.00 73.38 88 PRO A O 1
ATOM 711 N N . ALA A 1 89 ? -1.740 3.948 -6.176 1.00 73.94 89 ALA A N 1
ATOM 712 C CA . ALA A 1 89 ? -0.334 4.354 -6.222 1.00 73.94 89 ALA A CA 1
ATOM 713 C C . ALA A 1 89 ? 0.636 3.172 -6.049 1.00 73.94 89 ALA A C 1
ATOM 715 O O . ALA A 1 89 ? 1.727 3.199 -6.602 1.00 73.94 89 ALA A O 1
ATOM 716 N N . PHE A 1 90 ? 0.238 2.128 -5.315 1.00 68.12 90 PHE A N 1
ATOM 717 C CA . PHE A 1 90 ? 1.071 0.934 -5.115 1.00 68.12 90 PHE A CA 1
ATOM 718 C C . PHE A 1 90 ? 0.839 -0.140 -6.179 1.00 68.12 90 PHE A C 1
ATOM 720 O O . PHE A 1 90 ? 1.719 -0.954 -6.438 1.00 68.12 90 PHE A O 1
ATOM 727 N N . ARG A 1 91 ? -0.355 -0.171 -6.783 1.00 68.88 91 ARG A N 1
ATOM 728 C CA . ARG A 1 91 ? -0.754 -1.242 -7.708 1.00 68.88 91 ARG A CA 1
ATOM 729 C C . ARG A 1 91 ? -0.657 -0.857 -9.182 1.00 68.88 91 ARG A C 1
ATOM 731 O O . ARG A 1 91 ? -0.597 -1.741 -10.032 1.00 68.88 91 ARG A O 1
ATOM 738 N N . ARG A 1 92 ? -0.695 0.438 -9.510 1.00 76.62 92 ARG A N 1
ATOM 739 C CA . ARG A 1 92 ? -0.612 0.934 -10.889 1.00 76.62 92 ARG A CA 1
ATOM 740 C C . ARG A 1 92 ? 0.524 1.935 -11.002 1.00 76.62 92 ARG A C 1
ATOM 742 O O . ARG A 1 92 ? 0.507 2.966 -10.340 1.00 76.62 92 ARG A O 1
ATOM 749 N N . TYR A 1 93 ? 1.469 1.650 -11.888 1.00 78.44 93 TYR A N 1
ATOM 750 C CA . TYR A 1 93 ? 2.539 2.586 -12.193 1.00 78.44 93 TYR A CA 1
ATOM 751 C C . TYR A 1 93 ? 2.015 3.678 -13.146 1.00 78.44 93 TYR A C 1
ATOM 753 O O . TYR A 1 93 ? 1.482 3.342 -14.210 1.00 78.44 93 TYR A O 1
ATOM 761 N N . PRO A 1 94 ? 2.072 4.972 -12.779 1.00 84.38 94 PRO A N 1
ATOM 762 C CA . PRO A 1 94 ? 1.528 6.038 -13.612 1.00 84.38 94 PRO A CA 1
ATOM 763 C C . PRO A 1 94 ? 2.361 6.225 -14.886 1.00 84.38 94 PRO A C 1
ATOM 765 O O . PRO A 1 94 ? 3.587 6.303 -14.848 1.00 84.38 94 PRO A O 1
ATOM 768 N N . LEU A 1 95 ? 1.680 6.379 -16.027 1.00 86.75 95 LEU A N 1
ATOM 769 C CA . LEU A 1 95 ? 2.321 6.527 -17.342 1.00 86.75 95 LEU A CA 1
ATOM 770 C C . LEU A 1 95 ? 3.302 7.707 -17.414 1.00 86.75 95 LEU A C 1
ATOM 772 O O . LEU A 1 95 ? 4.308 7.633 -18.110 1.00 86.75 95 LEU A O 1
ATOM 776 N N . GLN A 1 96 ? 3.012 8.790 -16.690 1.00 85.19 96 GLN A N 1
ATOM 777 C CA . GLN A 1 96 ? 3.869 9.974 -16.646 1.00 85.19 96 GLN A CA 1
ATOM 778 C C . GLN A 1 96 ? 5.248 9.664 -16.054 1.00 85.19 96 GLN A C 1
ATOM 780 O O . GLN A 1 96 ? 6.257 10.159 -16.549 1.00 85.19 96 GLN A O 1
ATOM 785 N N . GLU A 1 97 ? 5.296 8.840 -15.009 1.00 84.75 97 GLU A N 1
ATOM 786 C CA . GLU A 1 97 ? 6.553 8.459 -14.370 1.00 84.75 97 GLU A CA 1
ATOM 787 C C . GLU A 1 97 ? 7.329 7.472 -15.249 1.00 84.75 97 GLU A C 1
ATOM 789 O O . GLU A 1 97 ? 8.537 7.625 -15.416 1.00 84.75 97 GLU A O 1
ATOM 794 N N . ALA A 1 98 ? 6.622 6.553 -15.920 1.00 88.56 98 ALA A N 1
ATOM 795 C CA . ALA A 1 98 ? 7.211 5.649 -16.908 1.00 88.56 98 ALA A CA 1
ATOM 796 C C . ALA A 1 98 ? 7.866 6.394 -18.078 1.00 88.56 98 ALA A C 1
ATOM 798 O O . ALA A 1 98 ? 9.016 6.121 -18.407 1.00 88.56 98 ALA A O 1
ATOM 799 N N . ALA A 1 99 ? 7.173 7.373 -18.667 1.00 89.31 99 ALA A N 1
ATOM 800 C CA . ALA A 1 99 ? 7.707 8.157 -19.781 1.00 89.31 99 ALA A CA 1
ATOM 801 C C . ALA A 1 99 ? 8.907 9.026 -19.364 1.00 89.31 99 ALA A C 1
ATOM 803 O O . ALA A 1 99 ? 9.872 9.178 -20.117 1.00 89.31 99 ALA A O 1
ATOM 804 N N . MET A 1 100 ? 8.866 9.588 -18.150 1.00 90.06 100 MET A N 1
ATOM 805 C CA . MET A 1 100 ? 9.985 10.354 -17.602 1.00 90.06 100 MET A CA 1
ATOM 806 C C . MET A 1 100 ? 11.210 9.464 -17.367 1.00 90.06 100 MET A C 1
ATOM 808 O O . MET A 1 100 ? 12.322 9.866 -17.708 1.00 90.06 100 MET A O 1
ATOM 812 N N . LYS A 1 101 ? 11.008 8.258 -16.819 1.00 87.56 101 LYS A N 1
ATOM 813 C CA . LYS A 1 101 ? 12.081 7.287 -16.584 1.00 87.56 101 LYS A CA 1
ATOM 814 C C . LYS A 1 101 ? 12.705 6.808 -17.898 1.00 87.56 101 LYS A C 1
ATOM 816 O O . LYS A 1 101 ? 13.922 6.859 -18.013 1.00 87.56 101 LYS A O 1
ATOM 821 N N . ASP A 1 102 ? 11.894 6.471 -18.900 1.00 89.00 102 ASP A N 1
ATOM 822 C CA . ASP A 1 102 ? 12.367 6.070 -20.237 1.00 89.00 102 ASP A CA 1
ATOM 823 C C . ASP A 1 102 ? 13.222 7.166 -20.907 1.00 89.00 102 ASP A C 1
ATOM 825 O O . ASP A 1 102 ? 14.315 6.913 -21.413 1.00 89.00 102 ASP A O 1
ATOM 829 N N . THR A 1 103 ? 12.782 8.428 -20.821 1.00 89.31 103 THR A N 1
ATOM 830 C CA . THR A 1 103 ? 13.540 9.574 -21.359 1.00 89.31 103 THR A CA 1
ATOM 831 C C . THR A 1 103 ? 14.885 9.754 -20.646 1.00 89.31 103 THR A C 1
ATOM 833 O O . THR A 1 103 ? 15.898 10.048 -21.284 1.00 89.31 103 THR A O 1
ATOM 836 N N . LEU A 1 104 ? 14.904 9.581 -19.321 1.00 90.31 104 LEU A N 1
ATOM 837 C CA . LEU A 1 104 ? 16.109 9.723 -18.507 1.00 90.31 104 LEU A CA 1
ATOM 838 C C . LEU A 1 104 ? 17.102 8.579 -18.752 1.00 90.31 104 LEU A C 1
ATOM 840 O O . LEU A 1 104 ? 18.298 8.837 -18.885 1.00 90.31 104 LEU A O 1
ATOM 844 N N . GLU A 1 105 ? 16.622 7.341 -18.864 1.00 86.94 105 GLU A N 1
ATOM 845 C CA . GLU A 1 105 ? 17.453 6.182 -19.209 1.00 86.94 105 GLU A CA 1
ATOM 846 C C . GLU A 1 105 ? 18.062 6.339 -20.605 1.00 86.94 105 GLU A C 1
ATOM 848 O O . GLU A 1 105 ? 19.272 6.173 -20.767 1.00 86.94 105 GLU A O 1
ATOM 853 N N . ARG A 1 106 ? 17.275 6.795 -21.588 1.00 86.62 106 ARG A N 1
ATOM 854 C CA . ARG A 1 106 ? 17.771 7.070 -22.945 1.00 86.62 106 ARG A CA 1
ATOM 855 C C . ARG A 1 106 ? 18.841 8.164 -22.991 1.00 86.62 106 ARG A C 1
ATOM 857 O O . ARG A 1 106 ? 19.743 8.100 -23.823 1.00 86.62 106 ARG A O 1
ATOM 864 N N . ALA A 1 107 ? 18.738 9.168 -22.122 1.00 87.00 107 ALA A N 1
ATOM 865 C CA . ALA A 1 107 ? 19.742 10.223 -22.007 1.00 87.00 107 ALA A CA 1
ATOM 866 C C . ALA A 1 107 ? 21.028 9.738 -21.318 1.00 87.00 107 ALA A C 1
ATOM 868 O O . ALA A 1 107 ? 22.113 10.213 -21.654 1.00 87.00 107 ALA A O 1
ATOM 869 N N . ARG A 1 108 ? 20.916 8.805 -20.365 1.00 87.75 108 ARG A N 1
ATOM 870 C CA . ARG A 1 108 ? 22.058 8.245 -19.632 1.00 87.75 108 ARG A CA 1
ATOM 871 C C . ARG A 1 108 ? 22.837 7.228 -20.469 1.00 87.75 108 ARG A C 1
ATOM 873 O O . ARG A 1 108 ? 24.064 7.268 -20.466 1.00 87.75 108 ARG A O 1
ATOM 880 N N . GLU A 1 109 ? 22.141 6.349 -21.190 1.00 82.50 109 GLU A N 1
ATOM 881 C CA . GLU A 1 109 ? 22.732 5.228 -21.934 1.00 82.50 109 GLU A CA 1
ATOM 882 C C . GLU A 1 109 ? 22.150 5.126 -23.359 1.00 82.50 109 GLU A C 1
ATOM 884 O O . GLU A 1 109 ? 21.277 4.303 -23.641 1.00 82.50 109 GLU A O 1
ATOM 889 N N . PRO A 1 110 ? 22.638 5.946 -24.309 1.00 79.25 110 PRO A N 1
ATOM 890 C CA . PRO A 1 110 ? 22.055 6.028 -25.651 1.00 79.25 110 PRO A CA 1
ATOM 891 C C . PRO A 1 110 ? 22.288 4.785 -26.529 1.00 79.25 110 PRO A C 1
ATOM 893 O O . PRO A 1 110 ? 21.581 4.607 -27.519 1.00 79.25 110 PRO A O 1
ATOM 896 N N . ASN A 1 111 ? 23.255 3.925 -26.184 1.00 80.88 111 ASN A N 1
ATOM 897 C CA . ASN A 1 111 ? 23.655 2.751 -26.975 1.00 80.88 111 ASN A CA 1
ATOM 898 C C . ASN A 1 111 ? 23.229 1.404 -26.350 1.00 80.88 111 ASN A C 1
ATOM 900 O O . ASN A 1 111 ? 23.775 0.363 -26.712 1.00 80.88 111 ASN A O 1
ATOM 904 N N . LEU A 1 112 ? 22.277 1.395 -25.409 1.00 80.25 112 LEU A N 1
ATOM 905 C CA . LEU A 1 112 ? 21.846 0.170 -24.728 1.00 80.25 112 LEU A CA 1
ATOM 906 C C . LEU A 1 112 ? 21.053 -0.759 -25.672 1.00 80.25 112 LEU A C 1
ATOM 908 O O . LEU A 1 112 ? 19.971 -0.413 -26.155 1.00 80.25 112 LEU A O 1
ATOM 912 N N . ASN A 1 113 ? 21.558 -1.974 -25.913 1.00 82.00 113 ASN A N 1
ATOM 913 C CA . ASN A 1 113 ? 20.856 -2.991 -26.701 1.00 82.00 113 ASN A CA 1
ATOM 914 C C . ASN A 1 113 ? 19.823 -3.741 -25.840 1.00 82.00 113 ASN A C 1
ATOM 916 O O . ASN A 1 113 ? 20.067 -4.844 -25.351 1.00 82.00 113 ASN A O 1
ATOM 920 N N . MET A 1 114 ? 18.638 -3.144 -25.688 1.00 84.00 114 MET A N 1
ATOM 921 C CA . MET A 1 114 ? 17.531 -3.712 -24.903 1.00 84.00 114 MET A CA 1
ATOM 922 C C . MET A 1 114 ? 17.107 -5.108 -25.388 1.00 84.00 114 MET A C 1
ATOM 924 O O . MET A 1 114 ? 16.732 -5.957 -24.585 1.00 84.00 114 MET A O 1
ATOM 928 N N . LYS A 1 115 ? 17.160 -5.366 -26.704 1.00 84.06 115 LYS A N 1
ATOM 929 C CA . LYS A 1 115 ? 16.690 -6.629 -27.294 1.00 84.06 115 LYS A CA 1
ATOM 930 C C . LYS A 1 115 ? 17.554 -7.812 -26.857 1.00 84.06 115 LYS A C 1
ATOM 932 O O . LYS A 1 115 ? 16.997 -8.850 -26.521 1.00 84.06 115 LYS A O 1
ATOM 937 N N . GLY A 1 116 ? 18.877 -7.642 -26.843 1.00 84.50 116 GLY A N 1
ATOM 938 C CA . GLY A 1 116 ? 19.798 -8.675 -26.361 1.00 84.50 116 GLY A CA 1
ATOM 939 C C . GLY A 1 116 ? 19.581 -8.983 -24.878 1.00 84.50 116 GLY A C 1
ATOM 940 O O . GLY A 1 116 ? 19.441 -10.143 -24.510 1.00 84.50 116 GLY A O 1
ATOM 941 N N . PHE A 1 117 ? 19.443 -7.940 -24.052 1.00 83.00 117 PHE A N 1
ATOM 942 C CA . PHE A 1 117 ? 19.223 -8.082 -22.609 1.00 83.00 117 PHE A CA 1
ATOM 943 C C . PHE A 1 117 ? 17.894 -8.780 -22.265 1.00 83.00 117 PHE A C 1
ATOM 945 O O . PHE A 1 117 ? 17.844 -9.661 -21.412 1.00 83.00 117 PHE A O 1
ATOM 952 N N . LEU A 1 118 ? 16.800 -8.419 -22.943 1.00 86.81 118 LEU A N 1
ATOM 953 C CA . LEU A 1 118 ? 15.469 -8.964 -22.644 1.00 86.81 118 LEU A CA 1
ATOM 954 C C . LEU A 1 118 ? 15.260 -10.391 -23.165 1.00 86.81 118 LEU A C 1
ATOM 956 O O . LEU A 1 118 ? 14.412 -11.109 -22.634 1.00 86.81 118 LEU A O 1
ATOM 960 N N . GLN A 1 119 ? 16.001 -10.808 -24.195 1.00 86.38 119 GLN A N 1
ATOM 961 C CA . GLN A 1 119 ? 15.831 -12.124 -24.814 1.00 86.38 119 GLN A CA 1
ATOM 962 C C . GLN A 1 119 ? 16.230 -13.272 -23.875 1.00 86.38 119 GLN A C 1
ATOM 964 O O . GLN A 1 119 ? 15.608 -14.333 -23.925 1.00 86.38 119 GLN A O 1
ATOM 969 N N . SER A 1 120 ? 17.215 -13.059 -22.999 1.00 83.38 120 SER A N 1
ATOM 970 C CA . SER A 1 120 ? 17.694 -14.063 -22.040 1.00 83.38 120 SER A CA 1
ATOM 971 C C . SER A 1 120 ? 17.109 -13.919 -20.626 1.00 83.38 120 SER A C 1
ATOM 973 O O . SER A 1 120 ? 17.228 -14.844 -19.824 1.00 83.38 120 SER A O 1
ATOM 975 N N . ALA A 1 121 ? 16.427 -12.809 -20.316 1.00 85.44 121 ALA A N 1
ATOM 976 C CA . ALA A 1 121 ? 16.020 -12.449 -18.951 1.00 85.44 121 ALA A CA 1
ATOM 977 C C . ALA A 1 121 ? 14.998 -13.397 -18.285 1.00 85.44 121 ALA A C 1
ATOM 979 O O . ALA A 1 121 ? 14.988 -13.517 -17.064 1.00 85.44 121 ALA A O 1
ATOM 980 N N . TYR A 1 122 ? 14.140 -14.068 -19.062 1.00 85.56 122 TYR A N 1
ATOM 981 C CA . TYR A 1 122 ? 13.077 -14.949 -18.543 1.00 85.56 122 TYR A CA 1
ATOM 982 C C . TYR A 1 122 ? 13.220 -16.411 -18.994 1.00 85.56 122 TYR A C 1
ATOM 984 O O . TYR A 1 122 ? 12.253 -17.176 -18.951 1.00 85.56 122 TYR A O 1
ATOM 992 N N . ILE A 1 123 ? 14.414 -16.815 -19.438 1.00 88.62 123 ILE A N 1
ATOM 993 C CA . ILE A 1 123 ? 14.701 -18.222 -19.734 1.00 88.62 123 ILE A CA 1
ATOM 994 C C . ILE A 1 123 ? 14.708 -18.996 -18.410 1.00 88.62 123 ILE A C 1
ATOM 996 O O . ILE A 1 123 ? 15.311 -18.568 -17.426 1.00 88.62 123 ILE A O 1
ATOM 1000 N N . HIS A 1 124 ? 14.009 -20.132 -18.371 1.00 86.00 124 HIS A N 1
ATOM 1001 C CA . HIS A 1 124 ? 13.963 -20.973 -17.177 1.00 86.00 124 HIS A CA 1
ATOM 1002 C C . HIS A 1 124 ? 15.392 -21.393 -16.779 1.00 86.00 124 HIS A C 1
ATOM 1004 O O . HIS A 1 124 ? 16.147 -21.798 -17.665 1.00 86.00 124 HIS A O 1
ATOM 1010 N N . PRO A 1 125 ? 15.765 -21.376 -15.482 1.00 85.62 125 PRO A N 1
ATOM 1011 C CA . PRO A 1 125 ? 17.144 -21.622 -15.047 1.00 85.62 125 PRO A CA 1
ATOM 1012 C C . PRO A 1 125 ? 17.767 -22.919 -15.588 1.00 85.62 125 PRO A C 1
ATOM 1014 O O . PRO A 1 125 ? 18.958 -22.959 -15.855 1.00 85.62 125 PRO A O 1
ATOM 1017 N N . ALA A 1 126 ? 16.956 -23.957 -15.818 1.00 86.12 126 ALA A N 1
ATOM 1018 C CA . ALA A 1 126 ? 17.395 -25.236 -16.392 1.00 86.12 126 ALA A CA 1
ATOM 1019 C C . ALA A 1 126 ? 17.820 -25.192 -17.880 1.00 86.12 126 ALA A C 1
ATOM 1021 O O . ALA A 1 126 ? 18.378 -26.170 -18.364 1.00 86.12 126 ALA A O 1
ATOM 1022 N N . PHE A 1 127 ? 17.526 -24.109 -18.607 1.00 81.19 127 PHE A N 1
ATOM 1023 C CA . PHE A 1 127 ? 17.885 -23.916 -20.022 1.00 81.19 127 PHE A CA 1
ATOM 1024 C C . PHE A 1 127 ? 18.866 -22.755 -20.223 1.00 81.19 127 PHE A C 1
ATOM 1026 O O . PHE A 1 127 ? 19.052 -22.297 -21.349 1.00 81.19 127 PHE A O 1
ATOM 1033 N N . LYS A 1 128 ? 19.441 -22.220 -19.141 1.00 80.12 128 LYS A N 1
ATOM 1034 C CA . LYS A 1 128 ? 20.462 -21.181 -19.240 1.00 80.12 128 LYS A CA 1
ATOM 1035 C C . LYS A 1 128 ? 21.785 -21.876 -19.559 1.00 80.12 128 LYS A C 1
ATOM 1037 O O . LYS A 1 128 ? 22.338 -22.543 -18.692 1.00 80.12 128 LYS A O 1
ATOM 1042 N N . ASP A 1 129 ? 22.244 -21.773 -20.804 1.00 72.88 129 ASP A N 1
ATOM 1043 C CA . ASP A 1 129 ? 23.524 -22.351 -21.217 1.00 72.88 129 ASP A CA 1
ATOM 1044 C C . ASP A 1 129 ? 24.658 -21.747 -20.369 1.00 72.88 129 ASP A C 1
ATOM 1046 O O . ASP A 1 129 ? 24.743 -20.530 -20.196 1.00 72.88 129 ASP A O 1
ATOM 1050 N N . GLU A 1 130 ? 25.527 -22.599 -19.820 1.00 60.44 130 GLU A N 1
ATOM 1051 C CA . GLU A 1 130 ? 26.547 -22.253 -18.812 1.00 60.44 130 GLU A CA 1
ATOM 1052 C C . GLU A 1 130 ? 27.710 -21.381 -19.347 1.00 60.44 130 GLU A C 1
ATOM 1054 O O . GLU A 1 130 ? 28.774 -21.312 -18.736 1.00 60.44 130 GLU A O 1
ATOM 1059 N N . GLY A 1 131 ? 27.539 -20.729 -20.502 1.00 57.16 131 GLY A N 1
ATOM 1060 C CA . GLY A 1 131 ? 28.628 -20.139 -21.284 1.00 57.16 131 GLY A CA 1
ATOM 1061 C C . GLY A 1 131 ? 28.458 -18.694 -21.754 1.00 57.16 131 GLY A C 1
ATOM 1062 O O . GLY A 1 131 ? 29.332 -18.230 -22.477 1.00 57.16 131 GLY A O 1
ATOM 1063 N N . GLU A 1 132 ? 27.391 -17.970 -21.393 1.00 55.81 132 GLU A N 1
ATOM 1064 C CA . GLU A 1 132 ? 27.171 -16.617 -21.952 1.00 55.81 132 GLU A CA 1
ATOM 1065 C C . GLU A 1 132 ? 26.563 -15.594 -20.973 1.00 55.81 132 GLU A C 1
ATOM 1067 O O . GLU A 1 132 ? 25.814 -14.695 -21.352 1.00 55.81 132 GLU A O 1
ATOM 1072 N N . SER A 1 133 ? 26.903 -15.698 -19.688 1.00 51.38 133 SER A N 1
ATOM 1073 C CA . SER A 1 133 ? 26.753 -14.586 -18.745 1.00 51.38 133 SER A CA 1
ATOM 1074 C C . SER A 1 133 ? 28.130 -14.081 -18.344 1.00 51.38 133 SER A C 1
ATOM 1076 O O . SER A 1 133 ? 28.695 -14.513 -17.342 1.00 51.38 133 SER A O 1
ATOM 1078 N N . GLU A 1 134 ? 28.671 -13.152 -19.130 1.00 48.75 134 GLU A N 1
ATOM 1079 C CA . GLU A 1 134 ? 29.534 -12.127 -18.553 1.00 48.75 134 G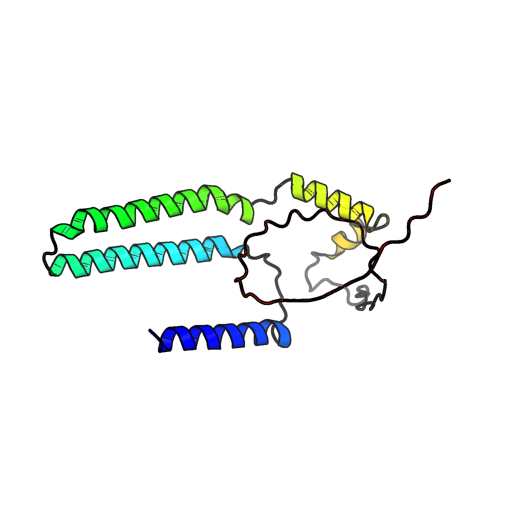LU A CA 1
ATOM 1080 C C . GLU A 1 134 ? 28.654 -11.336 -17.579 1.00 48.75 134 GLU A C 1
ATOM 1082 O O . GLU A 1 134 ? 27.938 -10.416 -17.969 1.00 48.75 134 GLU A O 1
ATOM 1087 N N . ASP A 1 135 ? 28.628 -11.753 -16.314 1.00 47.09 135 ASP A N 1
ATOM 1088 C CA . ASP A 1 135 ? 28.233 -10.850 -15.242 1.00 47.09 135 ASP A CA 1
ATOM 1089 C C . ASP A 1 135 ? 29.208 -9.666 -15.325 1.00 47.09 135 ASP A C 1
ATOM 1091 O O . ASP A 1 135 ? 30.416 -9.883 -15.164 1.00 47.09 135 ASP A O 1
ATOM 1095 N N . PRO A 1 136 ? 28.765 -8.423 -15.603 1.00 42.97 136 PRO A N 1
ATOM 1096 C CA . PRO A 1 136 ? 29.653 -7.296 -15.424 1.00 42.97 136 PRO A CA 1
ATOM 1097 C C . PRO A 1 136 ? 29.974 -7.259 -13.931 1.00 42.97 136 PRO A C 1
ATOM 1099 O O . PRO A 1 136 ? 29.111 -6.986 -13.092 1.00 42.97 136 PRO A O 1
ATOM 1102 N N . ALA A 1 137 ? 31.221 -7.603 -13.607 1.00 38.28 137 ALA A N 1
ATOM 1103 C CA . ALA A 1 137 ? 31.804 -7.369 -12.300 1.00 38.28 137 ALA A CA 1
ATOM 1104 C C . ALA A 1 137 ? 31.444 -5.941 -11.852 1.00 38.28 137 ALA A C 1
ATOM 1106 O O . ALA A 1 137 ? 31.338 -5.055 -12.706 1.00 38.28 137 ALA A O 1
ATOM 1107 N N . PRO A 1 138 ? 31.239 -5.687 -10.549 1.00 40.12 138 PRO A N 1
ATOM 1108 C CA . PRO A 1 138 ? 31.012 -4.335 -10.069 1.00 40.12 138 PRO A CA 1
ATOM 1109 C C . PRO A 1 138 ? 32.249 -3.492 -10.396 1.00 40.12 138 PRO A C 1
ATOM 1111 O O . PRO A 1 138 ? 33.231 -3.496 -9.658 1.00 40.12 138 PRO A O 1
ATOM 1114 N N . GLU A 1 139 ? 32.221 -2.801 -11.537 1.00 39.06 139 GLU A N 1
ATOM 1115 C CA . GLU A 1 139 ? 33.211 -1.795 -11.866 1.00 39.06 139 GLU A CA 1
ATOM 1116 C C . GLU A 1 139 ? 33.000 -0.644 -10.891 1.00 39.06 139 GLU A C 1
ATOM 1118 O O . GLU A 1 139 ? 32.022 0.107 -10.951 1.00 39.06 139 GLU A O 1
ATOM 1123 N N . GLU A 1 140 ? 33.934 -0.551 -9.953 1.00 44.88 140 GLU A N 1
ATOM 1124 C CA . GLU A 1 140 ? 34.176 0.591 -9.091 1.00 44.88 140 GLU A CA 1
ATOM 1125 C C . GLU A 1 140 ? 34.532 1.789 -9.988 1.00 44.88 140 GLU A C 1
ATOM 1127 O O . GLU A 1 140 ? 35.688 2.130 -10.222 1.00 44.88 140 GLU A O 1
ATOM 1132 N N . SER A 1 141 ? 33.510 2.397 -10.594 1.00 35.56 141 SER A N 1
ATOM 1133 C CA . SER A 1 141 ? 33.664 3.607 -11.387 1.00 35.56 141 SER A CA 1
ATOM 1134 C C . SER A 1 141 ? 33.742 4.784 -10.421 1.00 35.56 141 SER A C 1
ATOM 1136 O O . SER A 1 141 ? 32.735 5.407 -10.071 1.00 35.56 141 SER A O 1
ATOM 1138 N N . GLU A 1 142 ? 34.961 5.091 -9.980 1.00 38.50 142 GLU A N 1
ATOM 1139 C CA . GLU A 1 142 ? 35.321 6.411 -9.469 1.00 38.50 142 GLU A CA 1
ATOM 1140 C C . GLU A 1 142 ? 35.137 7.446 -10.592 1.00 38.50 142 GLU A C 1
ATOM 1142 O O . GLU A 1 142 ? 36.080 7.901 -11.238 1.00 38.50 142 GLU A O 1
ATOM 1147 N N . LYS A 1 143 ? 33.888 7.823 -10.866 1.00 37.81 143 LYS A N 1
ATOM 1148 C CA . LYS A 1 143 ? 33.561 8.983 -11.687 1.00 37.81 143 LYS A CA 1
ATOM 1149 C C . LYS A 1 143 ? 32.837 9.978 -10.802 1.00 37.81 143 LYS A C 1
ATOM 1151 O O . LYS A 1 143 ? 31.674 9.799 -10.446 1.00 37.81 143 LYS A O 1
ATOM 1156 N N . SER A 1 144 ? 33.576 11.012 -10.417 1.00 38.44 144 SER A N 1
ATOM 1157 C CA . SER A 1 144 ? 33.070 12.190 -9.721 1.00 38.44 144 SER A CA 1
ATOM 1158 C C . SER A 1 144 ? 31.725 12.639 -10.317 1.00 38.44 144 SER A C 1
ATOM 1160 O O . SER A 1 144 ? 31.610 12.757 -11.542 1.00 38.44 144 SER A O 1
ATOM 1162 N N . PRO A 1 145 ? 30.683 12.874 -9.497 1.00 40.88 145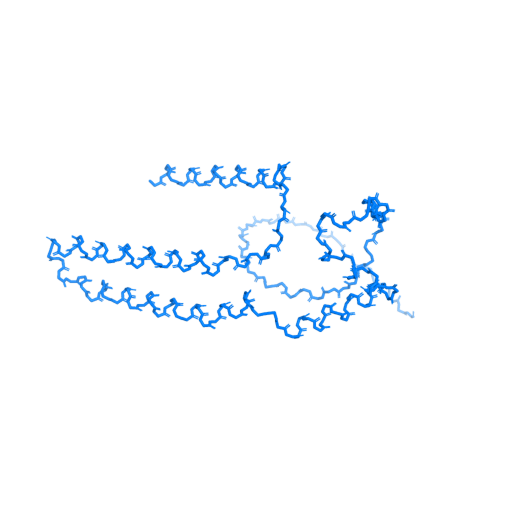 PRO A N 1
ATOM 1163 C CA . PRO A 1 145 ? 29.402 13.305 -10.027 1.00 40.88 145 PRO A CA 1
ATOM 1164 C C . PRO A 1 145 ? 29.530 14.749 -10.513 1.00 40.88 145 PRO A C 1
ATOM 1166 O O . PRO A 1 145 ? 29.676 15.671 -9.710 1.00 40.88 145 PRO A O 1
ATOM 1169 N N . ASP A 1 146 ? 29.453 14.948 -11.829 1.00 46.81 146 ASP A N 1
ATOM 1170 C CA . ASP A 1 146 ? 29.132 16.256 -12.387 1.00 46.81 146 ASP A CA 1
ATOM 1171 C C . ASP A 1 146 ? 27.689 16.583 -11.979 1.00 46.81 146 ASP A C 1
ATOM 1173 O O . ASP A 1 146 ? 26.729 15.883 -12.320 1.00 46.81 146 ASP A O 1
ATOM 1177 N N . LEU A 1 147 ? 27.562 17.579 -11.107 1.00 52.31 147 LEU A N 1
ATOM 1178 C CA . LEU A 1 147 ? 26.332 17.914 -10.406 1.00 52.31 147 LEU A CA 1
ATOM 1179 C C . LEU A 1 147 ? 25.364 18.597 -11.373 1.00 52.31 147 LEU A C 1
ATOM 1181 O O . LEU A 1 147 ? 25.374 19.818 -11.521 1.00 52.31 147 LEU A O 1
ATOM 1185 N N . VAL A 1 148 ? 24.465 17.824 -11.984 1.00 51.78 148 VAL A N 1
ATOM 1186 C CA . VAL A 1 148 ? 23.298 18.400 -12.663 1.00 51.78 148 VAL A CA 1
ATOM 1187 C C . VAL A 1 148 ? 22.363 18.983 -11.592 1.00 51.78 148 VAL A C 1
ATOM 1189 O O . VAL A 1 148 ? 21.893 18.245 -10.717 1.00 51.78 148 VAL A O 1
ATOM 1192 N N . PRO A 1 149 ? 22.066 20.296 -11.613 1.00 42.09 149 PRO A N 1
ATOM 1193 C CA . PRO A 1 149 ? 21.274 20.926 -10.570 1.00 42.09 149 PRO A CA 1
ATOM 1194 C C . PRO A 1 149 ? 19.816 20.477 -10.678 1.00 42.09 149 PRO A C 1
ATOM 1196 O O . PRO A 1 149 ? 19.043 20.974 -11.495 1.00 42.09 149 PRO A O 1
ATOM 1199 N N . THR A 1 150 ? 19.405 19.560 -9.806 1.00 53.22 150 THR A N 1
ATOM 1200 C CA . THR A 1 150 ? 17.988 19.270 -9.581 1.00 53.22 150 THR A CA 1
ATOM 1201 C C . THR A 1 150 ? 17.468 20.174 -8.467 1.00 53.22 150 THR A C 1
ATOM 1203 O O . THR A 1 150 ? 17.902 20.130 -7.315 1.00 53.22 150 THR A O 1
ATOM 1206 N N . LYS A 1 151 ? 16.524 21.053 -8.817 1.00 40.97 151 LYS A N 1
ATOM 1207 C CA . LYS A 1 151 ? 15.857 21.959 -7.876 1.00 40.97 151 LYS A CA 1
ATOM 1208 C C . LYS A 1 151 ? 14.941 21.151 -6.952 1.00 40.97 151 LYS A C 1
ATOM 1210 O O . LYS A 1 151 ? 13.764 20.952 -7.240 1.00 40.97 151 LYS A O 1
ATOM 1215 N N . ARG A 1 152 ? 15.480 20.689 -5.824 1.00 43.16 152 ARG A N 1
ATOM 1216 C CA . ARG A 1 152 ? 14.712 20.029 -4.762 1.00 43.16 152 ARG A CA 1
ATOM 1217 C C . ARG A 1 152 ? 13.963 21.093 -3.953 1.00 43.16 152 ARG A C 1
ATOM 1219 O O . ARG A 1 152 ? 14.577 21.931 -3.297 1.00 43.16 152 ARG A O 1
ATOM 1226 N N . HIS A 1 153 ? 12.632 21.091 -4.009 1.00 46.09 153 HIS A N 1
ATOM 1227 C CA . HIS A 1 153 ? 11.806 21.964 -3.174 1.00 46.09 153 HIS A CA 1
ATOM 1228 C C . HIS A 1 153 ? 11.705 21.351 -1.769 1.00 46.09 153 HIS A C 1
ATOM 1230 O O . HIS A 1 153 ? 10.799 20.578 -1.470 1.00 46.09 153 HIS A O 1
ATOM 1236 N N . THR A 1 154 ? 12.682 21.639 -0.911 1.00 41.16 154 THR A N 1
ATOM 1237 C CA . THR A 1 154 ? 12.670 21.174 0.481 1.00 41.16 154 THR A CA 1
ATOM 1238 C C . THR A 1 154 ? 11.678 22.013 1.285 1.00 41.16 154 THR A C 1
ATOM 1240 O O . THR A 1 154 ? 11.891 23.206 1.507 1.00 41.16 154 THR A O 1
ATOM 1243 N N . TRP A 1 155 ? 10.585 21.391 1.725 1.00 41.00 155 TRP A N 1
ATOM 1244 C CA . TRP A 1 155 ? 9.675 21.948 2.724 1.00 41.00 155 TRP A CA 1
ATOM 1245 C C . TRP A 1 155 ? 10.435 22.097 4.051 1.00 41.00 155 TRP A C 1
ATOM 1247 O O . TRP A 1 155 ? 10.794 21.111 4.692 1.00 41.00 155 TRP A O 1
ATOM 1257 N N . LYS A 1 156 ? 10.737 23.339 4.441 1.00 38.09 156 LYS A N 1
ATOM 1258 C CA . LYS A 1 156 ? 11.396 23.672 5.708 1.00 38.09 156 LYS A CA 1
ATOM 1259 C C . LYS A 1 156 ? 10.354 23.753 6.820 1.00 38.09 156 LYS A C 1
ATOM 1261 O O . LYS A 1 156 ? 9.625 24.735 6.888 1.00 38.09 156 LYS A O 1
ATOM 1266 N N . THR A 1 157 ? 10.348 22.792 7.737 1.00 38.09 157 THR A N 1
ATOM 1267 C CA . THR A 1 157 ? 9.726 22.972 9.058 1.00 38.09 157 THR A CA 1
ATOM 1268 C C . THR A 1 157 ? 10.558 22.287 10.132 1.00 38.09 157 THR A C 1
ATOM 1270 O O . THR A 1 157 ? 10.318 21.130 10.456 1.00 38.09 157 THR A O 1
ATOM 1273 N N . THR A 1 158 ? 11.491 23.041 10.717 1.00 46.59 158 THR A N 1
ATOM 1274 C CA . THR A 1 158 ? 11.959 22.814 12.091 1.00 46.59 158 THR A CA 1
ATOM 1275 C C . THR A 1 158 ? 12.237 24.178 12.731 1.00 46.59 158 THR A C 1
ATOM 1277 O O . THR A 1 158 ? 13.060 24.925 12.199 1.00 46.59 158 THR A O 1
ATOM 1280 N N . PRO A 1 159 ? 11.573 24.547 13.840 1.00 45.78 159 PRO A N 1
ATOM 1281 C CA . PRO A 1 159 ? 11.948 25.717 14.618 1.00 45.78 159 PRO A CA 1
ATOM 1282 C C . PRO A 1 159 ? 13.111 25.330 15.538 1.00 45.78 159 PRO A C 1
ATOM 1284 O O . PRO A 1 159 ? 12.973 24.450 16.386 1.00 45.78 159 PRO A O 1
ATOM 1287 N N . LEU A 1 160 ? 14.273 25.960 15.359 1.00 39.84 160 LEU A N 1
ATOM 1288 C CA . LEU A 1 160 ? 15.420 25.775 16.244 1.00 39.84 160 LEU A CA 1
ATOM 1289 C C . LEU A 1 160 ? 15.531 26.954 17.216 1.00 39.84 160 LEU A C 1
ATOM 1291 O O . LEU A 1 160 ? 15.735 28.102 16.835 1.00 39.84 160 LEU A O 1
ATOM 1295 N N . ASN A 1 161 ? 15.306 26.567 18.470 1.00 33.66 161 ASN A N 1
ATOM 1296 C CA . ASN A 1 161 ? 15.603 27.146 19.773 1.00 33.66 161 ASN A CA 1
ATOM 1297 C C . ASN A 1 161 ? 16.494 28.404 19.814 1.00 33.66 161 ASN A C 1
ATOM 1299 O O . ASN A 1 161 ? 17.612 28.424 19.304 1.00 33.66 161 ASN A O 1
ATOM 1303 N N . SER A 1 162 ? 16.016 29.420 20.532 1.00 51.91 162 SER A N 1
ATOM 1304 C CA . SER A 1 162 ? 16.757 30.629 20.870 1.00 51.91 162 SER A CA 1
ATOM 1305 C C . SER A 1 162 ? 17.800 30.358 21.958 1.00 51.91 162 SER A C 1
ATOM 1307 O O . SER A 1 162 ? 17.521 29.688 22.952 1.00 51.91 162 SER A O 1
ATOM 1309 N N . LYS A 1 163 ? 18.993 30.948 21.818 1.00 33.16 163 LYS A N 1
ATOM 1310 C CA . LYS A 1 163 ? 19.790 31.397 22.966 1.00 33.16 163 LYS A CA 1
ATOM 1311 C C . LYS A 1 163 ? 20.763 32.512 22.578 1.00 33.16 163 LYS A C 1
ATOM 1313 O O . LYS A 1 163 ? 21.441 32.480 21.562 1.00 33.16 163 LYS A O 1
ATOM 1318 N N . HIS A 1 164 ? 20.704 33.519 23.431 1.00 33.47 164 HIS A N 1
ATOM 1319 C CA . HIS A 1 164 ? 21.329 34.830 23.464 1.00 33.47 164 HIS A CA 1
ATOM 1320 C C . HIS A 1 164 ? 22.818 34.776 23.844 1.00 33.47 164 HIS A C 1
ATOM 1322 O O . HIS A 1 164 ? 23.136 34.042 24.773 1.00 33.47 164 HIS A O 1
ATOM 1328 N N . SER A 1 165 ? 23.669 35.601 23.207 1.00 28.16 165 SER A N 1
ATOM 1329 C CA . SER A 1 165 ? 24.599 36.552 23.870 1.00 28.16 165 SER A CA 1
ATOM 1330 C C . SER A 1 165 ? 25.632 37.168 22.896 1.00 28.16 165 SER A C 1
ATOM 1332 O O . SER A 1 165 ? 26.347 36.427 22.231 1.00 28.16 165 SER A O 1
ATOM 1334 N N . SER A 1 166 ? 25.667 38.514 22.841 1.00 29.64 166 SER A N 1
ATOM 1335 C CA . SER A 1 166 ? 26.823 39.461 22.805 1.00 29.64 166 SER A CA 1
ATOM 1336 C C . SER A 1 166 ? 28.230 38.939 22.424 1.00 29.64 166 SER A C 1
ATOM 1338 O O . SER A 1 166 ? 28.624 37.898 22.926 1.00 29.64 166 SER A O 1
ATOM 1340 N N . SER A 1 167 ? 29.137 39.631 21.717 1.00 30.72 167 SER A N 1
ATOM 1341 C CA . SER A 1 167 ? 29.319 41.050 21.342 1.00 30.72 167 SER A CA 1
ATOM 1342 C C . SER A 1 167 ? 30.638 41.209 20.527 1.00 30.72 167 SER A C 1
ATOM 1344 O O . SER A 1 167 ? 31.483 40.324 20.588 1.00 30.72 167 SER A O 1
ATOM 1346 N N . PHE A 1 168 ? 30.825 42.375 19.869 1.00 29.11 168 PHE A N 1
ATOM 1347 C CA . PHE A 1 168 ? 32.074 42.946 19.281 1.00 29.11 168 PHE A CA 1
ATOM 1348 C C . PHE A 1 168 ? 32.677 42.235 18.041 1.00 29.11 168 PHE A C 1
ATOM 1350 O O . PHE A 1 168 ? 32.676 41.021 17.965 1.00 29.11 168 PHE A O 1
ATOM 1357 N N . SER A 1 169 ? 33.294 42.862 17.028 1.00 30.58 169 SER A N 1
ATOM 1358 C CA . SER A 1 169 ? 33.483 44.241 16.538 1.00 30.58 169 SER A CA 1
ATOM 1359 C C . SER A 1 169 ? 34.282 44.149 15.212 1.00 30.58 169 SER A C 1
ATOM 1361 O O . SER A 1 169 ? 35.199 43.342 15.155 1.00 30.58 169 SER A O 1
ATOM 1363 N N . SER A 1 170 ? 33.984 45.020 14.227 1.00 28.92 170 SER A N 1
ATOM 1364 C CA . SER A 1 170 ? 34.870 45.568 13.157 1.00 28.92 170 SER A CA 1
ATOM 1365 C C . SER A 1 170 ? 35.540 44.583 12.150 1.00 28.92 170 SER A C 1
ATOM 1367 O O . SER A 1 170 ? 36.155 43.609 12.540 1.00 28.92 170 SER A O 1
ATOM 1369 N N . SER A 1 171 ? 35.583 44.762 10.818 1.00 30.38 171 SER A N 1
ATOM 1370 C CA . SER A 1 171 ? 35.885 45.971 10.032 1.00 30.38 171 SER A CA 1
ATOM 1371 C C . SER A 1 171 ? 35.616 45.777 8.515 1.00 30.38 171 SER A C 1
ATOM 1373 O O . SER A 1 171 ? 36.054 44.786 7.951 1.00 30.38 171 SER A O 1
ATOM 1375 N N . LYS A 1 172 ? 34.978 46.790 7.901 1.00 37.31 172 LYS A N 1
ATOM 1376 C CA . LYS A 1 172 ? 35.101 47.416 6.549 1.00 37.31 172 LYS A CA 1
ATOM 1377 C C . LYS A 1 172 ? 35.152 46.603 5.216 1.00 37.31 172 LYS A C 1
ATOM 1379 O O . LYS A 1 172 ? 35.798 45.567 5.143 1.00 37.31 172 LYS A O 1
ATOM 1384 N N . PRO A 1 173 ? 34.552 47.145 4.121 1.00 38.88 173 PRO A N 1
ATOM 1385 C CA . PRO A 1 173 ? 34.441 46.505 2.802 1.00 38.88 173 PRO A CA 1
ATOM 1386 C C . PRO A 1 173 ? 35.491 46.999 1.785 1.00 38.88 173 PRO A C 1
ATOM 1388 O O . PRO A 1 173 ? 35.991 48.119 1.905 1.00 38.88 173 PRO A O 1
ATOM 1391 N N . LEU A 1 174 ? 35.749 46.216 0.729 1.00 33.66 174 LEU A N 1
ATOM 1392 C CA . LEU A 1 174 ? 36.413 46.701 -0.486 1.00 33.66 174 LEU A CA 1
ATOM 1393 C C . LEU A 1 174 ? 35.573 46.359 -1.726 1.00 33.66 174 LEU A C 1
ATOM 1395 O O . LEU A 1 174 ? 35.271 45.201 -1.999 1.00 33.66 174 LEU A O 1
ATOM 1399 N N . VAL A 1 175 ? 35.185 47.413 -2.440 1.00 38.88 175 VAL A N 1
ATOM 1400 C CA . VAL A 1 175 ? 34.491 47.437 -3.732 1.00 38.88 175 VAL A CA 1
ATOM 1401 C C . VAL A 1 175 ? 35.533 47.535 -4.853 1.00 38.88 175 VAL A C 1
ATOM 1403 O O . VAL A 1 175 ? 36.457 48.335 -4.750 1.00 38.88 175 VAL A O 1
ATOM 1406 N N . SER A 1 176 ? 35.347 46.772 -5.934 1.00 37.53 176 SER A N 1
ATOM 1407 C CA . SER A 1 176 ? 35.945 46.971 -7.270 1.00 37.53 176 SER A CA 1
ATOM 1408 C C . SER A 1 176 ? 35.042 46.231 -8.271 1.00 37.53 176 SER A C 1
ATOM 1410 O O . SER A 1 176 ? 34.964 45.010 -8.213 1.00 37.53 176 SER A O 1
ATOM 1412 N N . GLN A 1 177 ? 34.122 46.892 -8.986 1.00 35.34 177 GLN A N 1
ATOM 1413 C CA . GLN A 1 177 ? 34.302 47.476 -10.334 1.00 35.34 177 GLN A CA 1
ATOM 1414 C C . GLN A 1 177 ? 34.898 46.438 -11.317 1.00 35.34 177 GLN A C 1
ATOM 1416 O O . GLN A 1 177 ? 35.990 45.947 -11.078 1.00 35.34 177 GLN A O 1
ATOM 1421 N N . GLY A 1 178 ? 34.256 45.992 -12.400 1.00 36.88 178 GLY A N 1
ATOM 1422 C CA . GLY A 1 178 ? 33.239 46.622 -13.235 1.00 36.88 178 GLY A CA 1
ATOM 1423 C C . GLY A 1 178 ? 33.856 47.027 -14.575 1.00 36.88 178 GLY A C 1
ATOM 1424 O O . GLY A 1 178 ? 34.104 48.214 -14.775 1.00 36.88 178 GLY A O 1
ATOM 1425 N N . ARG A 1 179 ? 34.116 46.056 -15.458 1.00 37.12 179 ARG A N 1
ATOM 1426 C CA . ARG A 1 179 ? 34.107 46.216 -16.918 1.00 37.12 179 ARG A CA 1
ATOM 1427 C C . ARG A 1 179 ? 33.989 44.862 -17.601 1.00 37.12 179 ARG A C 1
ATOM 1429 O O . ARG A 1 179 ? 34.630 43.919 -17.093 1.00 37.12 179 ARG A O 1
#